Protein AF-A0A0K0D6H9-F1 (afdb_monomer_lite)

Foldseek 3Di:
DDLVCLCVPPPPVSRDDPVRSCPDVVCVPDDPPVVCVVVVVVVVVVVVVVD

Secondary structure (DSSP, 8-state):
--HHHHHH-SSGGGSPPHHHHTTSHHHHTPPPGGGGHHHHHHHHHHHHH--

Organism: Angiostrongylus cantonensis (NCBI:txid6313)

Sequence (51 aa):
LDFIDCALEVVVDNRWSASQLLTHPFLRCAKPLASLYYLIVAAKKSIAASS

Structure (mmCIF, N/CA/C/O backbone):
data_AF-A0A0K0D6H9-F1
#
_entry.id   AF-A0A0K0D6H9-F1
#
loop_
_atom_site.group_PDB
_atom_site.id
_atom_site.type_symbol
_atom_site.label_atom_id
_atom_site.label_alt_id
_atom_site.label_comp_id
_atom_site.label_asym_id
_atom_site.label_entity_id
_atom_site.label_seq_id
_atom_site.pdbx_PDB_ins_code
_atom_site.Cartn_x
_atom_site.Cartn_y
_atom_site.Cartn_z
_atom_site.occupancy
_atom_site.B_iso_or_equiv
_atom_site.auth_seq_id
_atom_site.auth_comp_id
_atom_site.auth_asym_id
_atom_site.auth_atom_id
_atom_site.pdbx_PDB_model_num
ATOM 1 N N . LEU A 1 1 ? -7.028 8.022 12.201 1.00 76.12 1 LEU A N 1
ATOM 2 C CA . LEU A 1 1 ? -5.672 7.518 12.486 1.00 76.12 1 LEU A CA 1
ATOM 3 C C . LEU A 1 1 ? -4.920 7.462 11.167 1.00 76.12 1 LEU A C 1
ATOM 5 O O . LEU A 1 1 ? -5.594 7.300 10.152 1.00 76.12 1 LEU A O 1
ATOM 9 N N . ASP A 1 2 ? -3.603 7.651 11.159 1.00 95.06 2 ASP A N 1
ATOM 10 C CA . ASP A 1 2 ? -2.823 7.460 9.934 1.00 95.06 2 ASP A CA 1
ATOM 11 C C . ASP A 1 2 ? -2.731 5.965 9.566 1.00 95.06 2 ASP A C 1
ATOM 13 O O . ASP A 1 2 ? -2.948 5.091 10.409 1.00 95.06 2 ASP A O 1
ATOM 17 N N . PHE A 1 3 ? -2.412 5.656 8.305 1.00 97.44 3 PHE A N 1
ATOM 18 C CA . PHE A 1 3 ? -2.269 4.269 7.851 1.00 97.44 3 PHE A CA 1
ATOM 19 C C . PHE A 1 3 ? -1.207 3.515 8.656 1.00 97.44 3 PHE A C 1
ATOM 21 O O . PHE A 1 3 ? -1.419 2.357 9.023 1.00 97.44 3 PHE A O 1
ATOM 28 N N . ILE A 1 4 ? -0.074 4.171 8.925 1.00 97.50 4 ILE A N 1
ATOM 29 C CA . ILE A 1 4 ? 1.046 3.552 9.634 1.00 97.50 4 ILE A CA 1
ATOM 30 C C . ILE A 1 4 ? 0.700 3.331 11.107 1.00 97.50 4 ILE A C 1
ATOM 32 O O . ILE A 1 4 ? 1.012 2.265 11.632 1.00 97.50 4 ILE A O 1
ATOM 36 N N . ASP A 1 5 ? -0.031 4.253 11.737 1.00 97.44 5 ASP A N 1
ATOM 37 C CA . ASP A 1 5 ? -0.518 4.079 13.111 1.00 97.44 5 ASP A CA 1
ATOM 38 C C . ASP A 1 5 ? -1.435 2.850 13.222 1.00 97.44 5 ASP A C 1
ATOM 40 O O . ASP A 1 5 ? -1.246 2.010 14.099 1.00 97.44 5 ASP A O 1
ATOM 44 N N . CYS A 1 6 ? -2.387 2.684 12.291 1.00 97.31 6 CYS A N 1
ATOM 45 C CA . CYS A 1 6 ? -3.282 1.519 12.272 1.00 97.31 6 CYS A CA 1
ATOM 46 C C . CYS A 1 6 ? -2.525 0.190 12.106 1.00 97.31 6 CYS A C 1
ATOM 48 O O . CYS A 1 6 ? -2.948 -0.837 12.645 1.00 97.31 6 CYS A O 1
ATOM 50 N N . ALA A 1 7 ? -1.437 0.196 11.329 1.00 97.56 7 ALA A N 1
ATOM 51 C CA . ALA A 1 7 ? -0.625 -0.987 11.054 1.00 97.56 7 ALA A CA 1
ATOM 52 C C . ALA A 1 7 ? 0.363 -1.313 12.188 1.00 97.56 7 ALA A C 1
ATOM 54 O O . ALA A 1 7 ? 0.692 -2.484 12.390 1.00 97.56 7 ALA A O 1
ATOM 55 N N . LEU A 1 8 ? 0.831 -0.298 12.920 1.00 97.31 8 LEU A N 1
ATOM 56 C CA . LEU A 1 8 ? 1.840 -0.415 13.977 1.00 97.31 8 LEU A CA 1
ATOM 57 C C . LEU A 1 8 ? 1.273 -0.264 15.396 1.00 97.31 8 LEU A C 1
ATOM 59 O O . LEU A 1 8 ? 2.046 -0.174 16.347 1.00 97.31 8 LEU A O 1
ATOM 63 N N . GLU A 1 9 ? -0.051 -0.288 15.554 1.00 97.94 9 GLU A N 1
ATOM 64 C CA . GLU A 1 9 ? -0.712 -0.268 16.860 1.00 97.94 9 GLU A CA 1
ATOM 65 C C . GLU A 1 9 ? -0.133 -1.354 17.786 1.00 97.94 9 GLU A C 1
ATOM 67 O O . GLU A 1 9 ? 0.012 -2.526 17.409 1.00 97.94 9 GLU A O 1
ATOM 72 N N . VAL A 1 10 ? 0.247 -0.940 18.995 1.00 97.75 10 VAL A N 1
ATOM 73 C CA . VAL A 1 10 ? 0.985 -1.759 19.965 1.00 97.75 10 VAL A CA 1
ATOM 74 C C . VAL A 1 10 ? 0.055 -2.778 20.610 1.00 97.75 10 VAL A C 1
ATOM 76 O O . VAL A 1 10 ? 0.444 -3.932 20.809 1.00 97.75 10 VAL A O 1
ATOM 79 N N . VAL A 1 11 ? -1.184 -2.375 20.898 1.00 97.75 11 VAL A N 1
ATOM 80 C CA . VAL A 1 11 ? -2.204 -3.272 21.439 1.00 97.75 11 VAL A CA 1
ATOM 81 C C . VAL A 1 11 ? -2.764 -4.119 20.300 1.00 97.75 11 VAL A C 1
ATOM 83 O O . VAL A 1 11 ? -3.490 -3.623 19.445 1.00 97.75 11 VAL A O 1
ATOM 86 N N . VAL A 1 12 ? -2.435 -5.413 20.283 1.00 96.31 12 VAL A N 1
ATOM 87 C CA . VAL A 1 12 ? -2.754 -6.318 19.162 1.00 96.31 12 VAL A CA 1
ATOM 88 C C . VAL A 1 12 ? -4.245 -6.324 18.815 1.00 96.31 12 VAL A C 1
ATOM 90 O O . VAL A 1 12 ? -4.577 -6.273 17.636 1.00 96.31 12 VAL A O 1
ATOM 93 N N . ASP A 1 13 ? -5.128 -6.300 19.815 1.00 97.19 13 ASP A N 1
ATOM 94 C CA . ASP A 1 13 ? -6.584 -6.301 19.607 1.00 97.19 13 ASP A CA 1
ATOM 95 C C . ASP A 1 13 ? -7.110 -5.016 18.945 1.00 97.19 13 ASP A C 1
ATOM 97 O O . ASP A 1 13 ? -8.163 -5.025 18.308 1.00 97.19 13 ASP A O 1
ATOM 101 N N . ASN A 1 14 ? -6.366 -3.912 19.058 1.00 96.50 14 ASN A N 1
ATOM 102 C CA . ASN A 1 14 ? -6.693 -2.636 18.422 1.00 96.50 14 ASN A CA 1
ATOM 103 C C . ASN A 1 14 ? -6.045 -2.492 17.035 1.00 96.50 14 ASN A C 1
ATOM 105 O O . ASN A 1 14 ? -6.448 -1.622 16.256 1.00 96.50 14 ASN A O 1
ATOM 109 N N . ARG A 1 15 ? -5.043 -3.322 16.708 1.00 98.19 15 ARG A N 1
ATOM 110 C CA . ARG A 1 15 ? -4.340 -3.271 15.425 1.00 98.19 15 ARG A CA 1
ATOM 111 C C . ARG A 1 15 ? -5.253 -3.720 14.300 1.00 98.19 15 ARG A C 1
ATOM 113 O O . ARG A 1 15 ? -5.919 -4.751 14.373 1.00 98.19 15 ARG A O 1
ATOM 120 N N . TRP A 1 16 ? -5.245 -2.960 13.214 1.00 98.00 16 TRP A N 1
ATOM 121 C CA . TRP A 1 16 ? -6.097 -3.274 12.080 1.00 98.00 16 TRP A CA 1
ATOM 122 C C . TRP A 1 16 ? -5.591 -4.511 11.338 1.00 98.00 16 TRP A C 1
ATOM 124 O O . TRP A 1 16 ? -4.411 -4.640 11.008 1.00 98.00 16 TRP A O 1
ATOM 134 N N . SER A 1 17 ? -6.521 -5.405 11.019 1.00 97.75 17 SER A N 1
ATOM 135 C CA . SER A 1 17 ? -6.292 -6.516 10.098 1.00 97.75 17 SER A CA 1
ATOM 136 C C . SER A 1 17 ? -6.027 -6.024 8.671 1.00 97.75 17 SER A C 1
ATOM 138 O O . SER A 1 17 ? -6.364 -4.896 8.301 1.00 97.75 17 SER A O 1
ATOM 140 N N . ALA A 1 18 ? -5.504 -6.906 7.815 1.00 97.56 18 ALA A N 1
ATOM 141 C CA . ALA A 1 18 ? -5.301 -6.605 6.397 1.00 97.56 18 ALA A CA 1
ATOM 142 C C . ALA A 1 18 ? -6.596 -6.135 5.704 1.00 97.56 18 ALA A C 1
ATOM 144 O O . ALA A 1 18 ? -6.584 -5.144 4.976 1.00 97.56 18 ALA A O 1
ATOM 145 N N . SER A 1 19 ? -7.728 -6.795 5.973 1.00 97.94 19 SER A N 1
ATOM 146 C CA . SE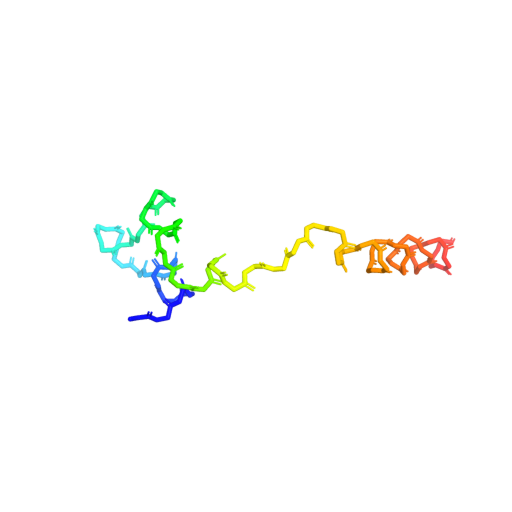R A 1 19 ? -9.029 -6.419 5.406 1.00 97.94 19 SER A CA 1
ATOM 147 C C . SER A 1 19 ? -9.479 -5.024 5.843 1.00 97.94 19 SER A C 1
ATOM 149 O O . SER A 1 19 ? -10.023 -4.285 5.028 1.00 97.94 19 SER A O 1
ATOM 151 N N . GLN A 1 20 ? -9.216 -4.629 7.092 1.00 97.31 20 GLN A N 1
ATOM 152 C CA . GLN A 1 20 ? -9.500 -3.271 7.568 1.00 97.31 20 GLN A CA 1
ATOM 153 C C . GLN A 1 20 ? -8.559 -2.247 6.922 1.00 97.31 20 GLN A C 1
ATOM 155 O O . GLN A 1 20 ? -9.024 -1.215 6.437 1.00 97.31 20 GLN A O 1
ATOM 160 N N . LEU A 1 21 ? -7.258 -2.540 6.829 1.00 97.81 21 LEU A N 1
ATOM 161 C CA . LEU A 1 21 ? -6.273 -1.662 6.186 1.00 97.81 21 LEU A CA 1
ATOM 162 C C . LEU A 1 21 ? -6.591 -1.399 4.707 1.00 97.81 21 LEU A C 1
ATOM 164 O O . LEU A 1 21 ? -6.415 -0.271 4.251 1.00 97.81 21 LEU A O 1
ATOM 168 N N . LEU A 1 22 ? -7.139 -2.380 3.979 1.00 96.88 22 LEU A N 1
ATOM 169 C CA . LEU A 1 22 ? -7.610 -2.206 2.594 1.00 96.88 22 LEU A CA 1
ATOM 170 C C . LEU A 1 22 ? -8.691 -1.124 2.445 1.00 96.88 22 LEU A C 1
ATOM 172 O O . LEU A 1 22 ? -8.82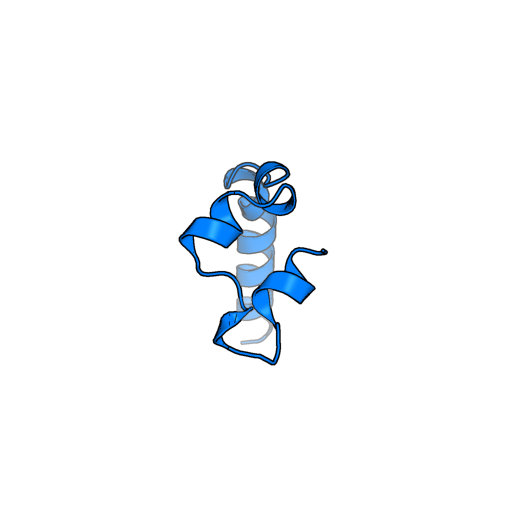6 -0.529 1.376 1.00 96.88 22 LEU A O 1
ATOM 176 N N . THR A 1 23 ? -9.445 -0.837 3.507 1.00 96.19 23 THR A N 1
ATOM 177 C CA . THR A 1 23 ? -10.473 0.215 3.496 1.00 96.19 23 THR A CA 1
ATOM 178 C C . THR A 1 23 ? -9.916 1.613 3.770 1.00 96.19 23 THR A C 1
ATOM 180 O O . THR A 1 23 ? -10.613 2.604 3.523 1.00 96.19 23 THR A O 1
ATOM 183 N N . HIS A 1 24 ? -8.668 1.712 4.245 1.00 97.69 24 HIS A N 1
ATOM 184 C CA . HIS A 1 24 ? -8.057 2.969 4.657 1.00 97.69 24 HIS A CA 1
ATOM 185 C C . HIS A 1 24 ? -7.850 3.920 3.457 1.00 97.69 24 HIS A C 1
ATOM 187 O O . HIS A 1 24 ? -7.367 3.484 2.406 1.00 97.69 24 HIS A O 1
ATOM 193 N N . PRO A 1 25 ? -8.141 5.233 3.584 1.00 97.00 25 PRO A N 1
ATOM 194 C CA . PRO A 1 25 ? -8.030 6.189 2.477 1.00 97.00 25 PRO A CA 1
ATOM 195 C C . PRO A 1 25 ? -6.653 6.245 1.804 1.00 97.00 25 PRO A C 1
ATOM 197 O O . PRO A 1 25 ? -6.581 6.485 0.603 1.00 97.00 25 PRO A O 1
ATOM 200 N N . PHE A 1 26 ? -5.573 5.967 2.543 1.00 97.19 26 PHE A N 1
ATOM 201 C CA . PHE A 1 26 ? -4.206 5.922 2.005 1.00 97.19 26 PHE A CA 1
ATOM 202 C C . PHE A 1 26 ? -4.081 5.023 0.766 1.00 97.19 26 PHE A C 1
ATOM 204 O O . PHE A 1 26 ? -3.507 5.436 -0.240 1.00 97.19 26 PHE A O 1
ATOM 211 N N . LEU A 1 27 ? -4.678 3.826 0.793 1.00 95.75 27 LEU A N 1
ATOM 212 C CA . LEU A 1 27 ? -4.588 2.890 -0.331 1.00 95.75 27 LEU A CA 1
ATOM 213 C C . LEU A 1 27 ? -5.465 3.301 -1.522 1.00 95.75 27 LEU A C 1
ATOM 215 O O . LEU A 1 27 ? -5.205 2.870 -2.641 1.00 95.75 27 LEU A O 1
ATOM 219 N N . ARG A 1 28 ? -6.445 4.194 -1.331 1.00 92.06 28 ARG A N 1
ATOM 220 C CA . ARG A 1 28 ? -7.216 4.785 -2.444 1.00 92.06 28 ARG A CA 1
ATOM 221 C C . ARG A 1 28 ? -6.393 5.784 -3.256 1.00 92.06 28 ARG A C 1
ATOM 223 O O . ARG A 1 28 ? -6.709 6.030 -4.413 1.00 92.06 28 ARG A O 1
ATOM 230 N N . CYS A 1 29 ? -5.327 6.325 -2.670 1.00 94.50 29 CYS A N 1
ATOM 231 C CA . CYS A 1 29 ? -4.367 7.189 -3.352 1.00 94.50 29 CYS A CA 1
ATOM 232 C C . CYS A 1 29 ? -3.276 6.396 -4.095 1.00 94.50 29 CYS A C 1
ATOM 234 O O . CYS A 1 29 ? -2.336 6.996 -4.624 1.00 94.50 29 CYS A O 1
ATOM 236 N N . ALA A 1 30 ? -3.362 5.059 -4.125 1.00 95.62 30 ALA A N 1
ATOM 237 C CA . ALA A 1 30 ? -2.398 4.225 -4.824 1.00 95.62 30 ALA A CA 1
ATOM 238 C C . ALA A 1 30 ? -2.383 4.550 -6.324 1.00 95.62 30 ALA A C 1
ATOM 240 O O . ALA A 1 30 ? -3.413 4.579 -7.000 1.00 95.62 30 ALA A O 1
ATOM 241 N N . LYS A 1 31 ? -1.183 4.783 -6.856 1.00 96.19 31 LYS A N 1
ATOM 242 C CA . LYS A 1 31 ? -0.984 4.987 -8.292 1.00 96.19 31 LYS A CA 1
ATOM 243 C C . LYS A 1 31 ? -1.082 3.646 -9.031 1.00 96.19 31 LYS A C 1
ATOM 245 O O . LYS A 1 31 ? -0.765 2.608 -8.445 1.00 96.19 31 LYS A O 1
ATOM 250 N N . PRO A 1 32 ? -1.465 3.644 -10.321 1.00 96.88 32 PRO A N 1
ATOM 251 C CA . PRO A 1 32 ? -1.430 2.435 -11.137 1.00 96.88 32 PRO A CA 1
ATOM 252 C C . PRO A 1 32 ? -0.038 1.797 -11.130 1.00 96.88 32 PRO A C 1
ATOM 254 O O . PRO A 1 32 ? 0.963 2.505 -11.200 1.00 96.88 32 PRO A O 1
ATOM 257 N N . LEU A 1 33 ? 0.034 0.464 -11.144 1.00 96.88 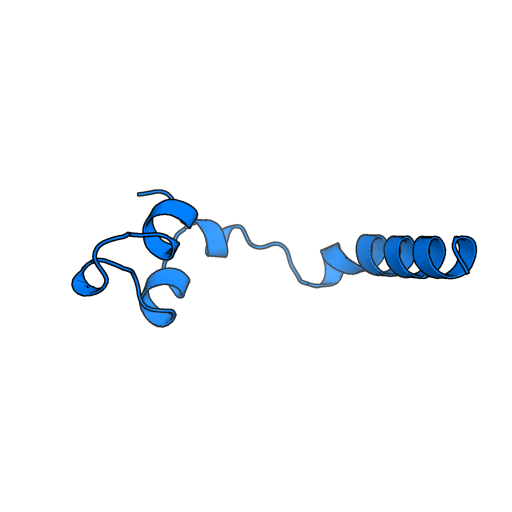33 LEU A N 1
ATOM 258 C CA . LEU A 1 33 ? 1.302 -0.284 -11.100 1.00 96.88 33 LEU A CA 1
ATOM 259 C C . LEU A 1 33 ? 2.311 0.149 -12.176 1.00 96.88 33 LEU A C 1
ATOM 261 O O . LEU A 1 33 ? 3.517 0.129 -11.936 1.00 96.88 33 LEU A O 1
ATOM 265 N N . ALA A 1 34 ? 1.826 0.607 -13.335 1.00 97.50 34 ALA A N 1
ATOM 266 C CA . ALA A 1 34 ? 2.659 1.137 -14.411 1.00 97.50 34 ALA A CA 1
ATOM 267 C C . ALA A 1 34 ? 3.585 2.286 -13.961 1.00 97.50 34 ALA A C 1
ATOM 269 O O . ALA A 1 34 ? 4.668 2.445 -14.524 1.00 97.50 34 ALA A O 1
ATOM 270 N N . SER A 1 35 ? 3.230 3.048 -12.915 1.00 97.44 35 SER A N 1
ATOM 271 C CA . SER A 1 35 ? 4.091 4.116 -12.392 1.00 97.44 35 SER A CA 1
ATOM 272 C C . SER A 1 35 ? 5.409 3.606 -11.797 1.00 97.44 35 SER A C 1
ATOM 274 O O . SER A 1 35 ? 6.350 4.382 -11.658 1.00 97.44 35 SER A O 1
ATOM 276 N N . LEU A 1 36 ? 5.500 2.317 -11.447 1.00 97.94 36 LEU A N 1
ATOM 277 C CA . LEU A 1 36 ? 6.716 1.708 -10.899 1.00 97.94 36 LEU A CA 1
ATOM 278 C C . LEU A 1 36 ? 7.755 1.356 -11.973 1.00 97.94 36 LEU A C 1
ATOM 280 O O . LEU A 1 36 ? 8.906 1.109 -11.624 1.00 97.94 36 LEU A O 1
ATOM 284 N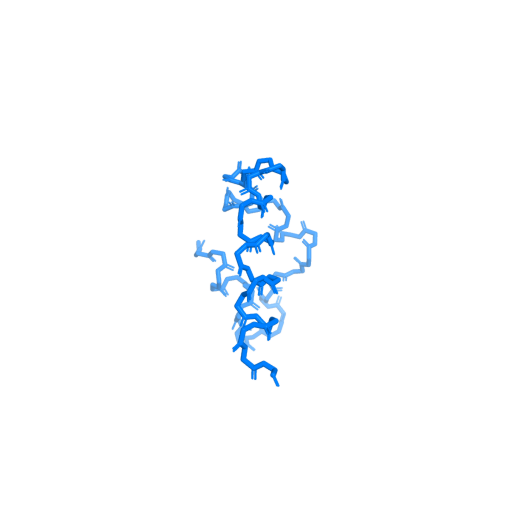 N . TYR A 1 37 ? 7.392 1.354 -13.262 1.00 98.00 37 TYR A N 1
ATOM 285 C CA . TYR A 1 37 ? 8.277 0.928 -14.355 1.00 98.00 37 TYR A CA 1
ATOM 286 C C . TYR A 1 37 ? 9.656 1.607 -14.306 1.00 98.00 37 TYR A C 1
ATOM 288 O O . TYR A 1 37 ? 10.687 0.933 -14.306 1.00 98.00 37 TYR A O 1
ATOM 296 N N . TYR A 1 38 ? 9.683 2.938 -14.196 1.00 97.56 38 TYR A N 1
ATOM 297 C CA . TYR A 1 38 ? 10.936 3.696 -14.174 1.00 97.56 38 TYR A CA 1
ATOM 298 C C . TYR A 1 38 ? 11.781 3.412 -12.927 1.00 97.56 38 TYR A C 1
ATOM 300 O O . TYR A 1 38 ? 13.003 3.318 -13.034 1.00 97.56 38 TYR A O 1
ATOM 308 N N . LEU A 1 39 ? 11.144 3.208 -11.768 1.00 97.94 39 LEU A N 1
ATOM 309 C CA . LEU A 1 39 ? 11.839 2.829 -10.533 1.00 97.94 39 LEU A CA 1
ATOM 310 C C . LEU A 1 39 ? 12.476 1.443 -10.663 1.00 97.94 39 LEU A C 1
ATOM 312 O O . LEU A 1 39 ? 13.632 1.259 -10.290 1.00 97.94 39 LEU A O 1
ATOM 316 N N . ILE A 1 40 ? 11.756 0.487 -11.255 1.00 98.25 40 ILE A N 1
ATOM 317 C CA . ILE A 1 40 ? 12.255 -0.873 -11.491 1.00 98.25 40 ILE A CA 1
ATOM 318 C C . ILE A 1 40 ? 13.475 -0.846 -12.420 1.00 98.25 40 ILE A C 1
ATOM 320 O O . ILE A 1 40 ? 14.490 -1.481 -12.128 1.00 98.25 40 ILE A O 1
ATOM 324 N N . VAL A 1 41 ? 13.407 -0.100 -13.528 1.00 98.25 41 VAL A N 1
ATOM 325 C CA . VAL A 1 41 ? 14.533 0.032 -14.469 1.00 98.25 41 VAL A CA 1
ATOM 326 C C . VAL A 1 41 ? 15.741 0.689 -13.797 1.00 98.25 41 VAL A C 1
ATOM 328 O O . VAL A 1 41 ? 16.863 0.211 -13.971 1.00 98.25 41 VAL A O 1
ATOM 331 N N . ALA A 1 42 ? 15.530 1.753 -13.020 1.00 98.00 42 ALA A N 1
ATOM 332 C CA . ALA A 1 42 ? 16.603 2.435 -12.300 1.00 98.00 42 ALA A CA 1
ATOM 333 C C . ALA A 1 42 ? 17.280 1.515 -11.271 1.00 98.00 42 ALA A C 1
ATOM 335 O O . ALA A 1 42 ? 18.507 1.423 -11.248 1.00 98.00 42 ALA A O 1
ATOM 336 N N . ALA A 1 43 ? 16.493 0.774 -10.485 1.00 98.12 43 ALA A N 1
ATOM 337 C CA . ALA A 1 43 ? 17.010 -0.178 -9.506 1.00 98.12 43 ALA A CA 1
ATOM 338 C C . ALA A 1 43 ? 17.853 -1.278 -10.171 1.00 98.12 43 ALA A C 1
ATOM 340 O O . ALA A 1 43 ? 18.979 -1.529 -9.746 1.00 98.12 43 ALA A O 1
ATOM 341 N N . LYS A 1 44 ? 17.359 -1.871 -11.269 1.00 97.88 44 LYS A N 1
ATOM 342 C CA . LYS A 1 44 ? 18.108 -2.872 -12.047 1.00 97.88 44 LYS A CA 1
ATOM 343 C C . LYS A 1 44 ? 19.465 -2.348 -12.526 1.00 97.88 44 LYS A C 1
ATOM 345 O O . LYS A 1 44 ? 20.462 -3.052 -12.402 1.00 97.88 44 LYS A O 1
ATOM 350 N N . LYS A 1 45 ? 19.507 -1.120 -13.056 1.00 97.75 45 LYS A N 1
ATOM 351 C CA . LYS A 1 45 ? 20.754 -0.486 -13.516 1.00 97.75 45 LYS A CA 1
ATOM 352 C C . LYS A 1 45 ? 21.727 -0.226 -12.366 1.00 97.75 45 LYS A C 1
ATOM 354 O O . LYS A 1 45 ? 22.9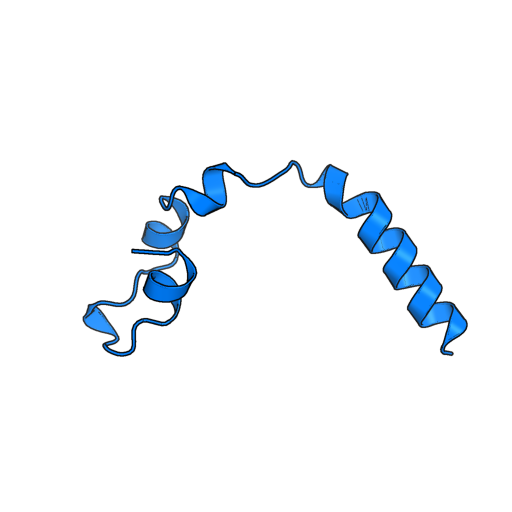12 -0.488 -1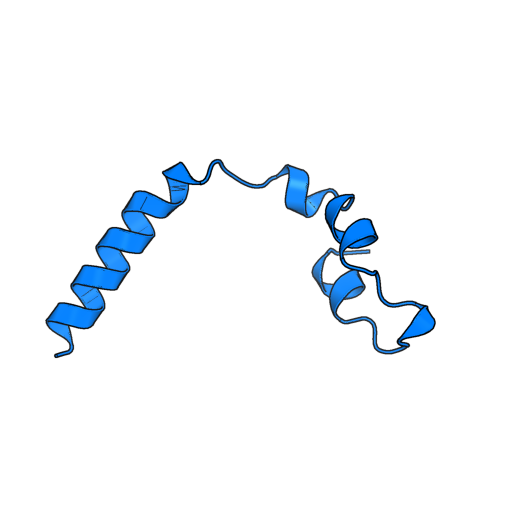2.522 1.00 97.75 45 LYS A O 1
ATOM 359 N N . SER A 1 46 ? 21.227 0.255 -11.227 1.00 97.94 46 SER A N 1
ATOM 360 C CA . SER A 1 46 ? 22.043 0.526 -10.036 1.00 97.94 46 SER A CA 1
ATOM 361 C C . SER A 1 46 ? 22.735 -0.737 -9.518 1.00 97.94 46 SER A C 1
ATOM 363 O O . SER A 1 46 ? 23.941 -0.738 -9.278 1.00 97.94 46 SER A O 1
ATOM 365 N N . ILE A 1 47 ? 21.987 -1.841 -9.431 1.00 97.62 47 ILE A N 1
ATOM 366 C CA . ILE A 1 47 ? 22.521 -3.138 -8.997 1.00 97.62 47 ILE A CA 1
ATOM 367 C C . ILE A 1 47 ? 23.612 -3.614 -9.964 1.00 97.62 47 ILE A C 1
ATOM 369 O O . ILE A 1 47 ? 24.702 -3.961 -9.523 1.00 97.62 47 ILE A O 1
ATOM 373 N N . ALA A 1 48 ? 23.353 -3.558 -11.275 1.00 94.75 48 ALA A N 1
ATOM 374 C CA . ALA A 1 48 ? 24.320 -3.971 -12.293 1.00 94.75 48 ALA A CA 1
ATOM 375 C C . ALA A 1 48 ? 25.599 -3.115 -12.313 1.00 94.75 48 ALA A C 1
ATOM 377 O O . ALA A 1 48 ? 26.652 -3.623 -12.666 1.00 94.75 48 ALA A O 1
ATOM 378 N N . ALA A 1 49 ? 25.517 -1.834 -11.943 1.00 91.62 49 ALA A N 1
ATOM 379 C CA . ALA A 1 49 ? 26.677 -0.944 -11.851 1.00 91.62 49 ALA A CA 1
ATOM 380 C C . ALA A 1 49 ? 27.485 -1.113 -10.550 1.00 91.62 49 ALA A C 1
ATOM 382 O O . ALA A 1 49 ? 28.613 -0.639 -10.471 1.00 91.62 49 ALA A O 1
ATOM 383 N N . SER A 1 50 ? 26.893 -1.743 -9.531 1.00 83.44 50 SER A N 1
ATOM 384 C CA . SER A 1 50 ? 27.526 -2.011 -8.230 1.00 83.44 50 SER A CA 1
ATOM 385 C C . SER A 1 50 ? 28.123 -3.424 -8.141 1.00 83.44 50 SER A C 1
ATOM 387 O O . SER A 1 50 ? 28.658 -3.788 -7.095 1.00 83.44 50 SER A O 1
ATOM 389 N N . SER A 1 51 ? 27.962 -4.217 -9.208 1.00 62.84 51 SER A N 1
ATOM 390 C CA . SER A 1 51 ? 28.505 -5.572 -9.387 1.00 62.84 51 SER A CA 1
ATOM 391 C C . SER A 1 51 ? 29.838 -5.503 -10.122 1.00 62.84 51 SER A C 1
ATOM 393 O O . SER A 1 51 ? 30.723 -6.319 -9.793 1.00 62.84 51 SER A O 1
#

Radius of gyration: 16.56 Å; chains: 1; bounding box: 39×14×36 Å

pLDDT: mean 95.67, std 5.93, range [62.84, 98.25]